Protein AF-A0A1W9XBH8-F1 (afdb_monomer)

Foldseek 3Di:
DDPVVLVVLLVVLQVLLVVLQVVLVVCVVVVVNVSSVVSNVSSVVSNVQSVCSVVVHHDPDPVVVVPD

Mean predicted aligned error: 5.57 Å

Secondary structure (DSSP, 8-state):
--HHHHHHHHHHHHHHHHHHHHHHHHHHHTT-HHHHHHHHHHHHHHHHHHHHHHTT----STTGGG--

Nearest PDB structures (foldseek):
  7o3x-assembly1_E  TM=9.693E-01  e=3.269E+00  Synechocystis sp. PCC 6803 substr. Kazusa
  9eon-assembly1_A  TM=9.747E-01  e=3.473E+00  Synechocystis sp. PCC 6803
  4di0-assembly1_B  TM=9.500E-01  e=4.421E+00  Burkholderia pseudomallei 1710b
  9eom-assembly1_A-2  TM=9.653E-01  e=5.629E+00  Synechocystis sp. PCC 6803
  2hr5-assembly1_A  TM=8.227E-01  e=8.589E+00  Pyrococcus furiosus

Solvent-accessible surface area (backbone atoms only — not comparable to full-atom values): 3704 Å² total; per-residue (Å²): 129,58,71,67,63,47,51,51,52,32,51,52,25,44,49,55,14,52,54,23,44,54,51,16,48,58,27,47,78,66,70,36,54,73,61,16,51,54,25,44,52,49,14,51,51,28,42,51,52,25,56,31,47,78,71,78,42,86,73,96,48,88,79,57,70,79,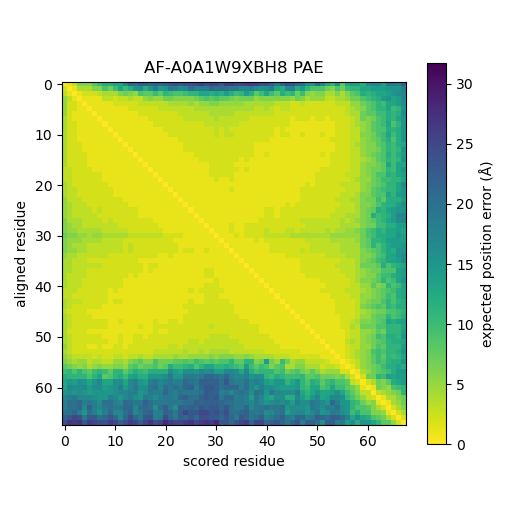75,121

Structure (mmCIF, N/CA/C/O backbone):
data_AF-A0A1W9XBH8-F1
#
_entry.id   AF-A0A1W9XBH8-F1
#
loop_
_atom_site.group_PDB
_atom_site.id
_atom_site.type_symbol
_atom_site.label_atom_id
_atom_site.label_alt_id
_atom_site.label_comp_id
_atom_site.label_asym_id
_atom_site.label_entity_id
_atom_site.label_seq_id
_atom_site.pdbx_PDB_ins_code
_atom_site.Cartn_x
_atom_site.Cartn_y
_atom_site.Cartn_z
_atom_site.occupancy
_atom_site.B_iso_or_equiv
_atom_site.auth_seq_id
_atom_site.auth_comp_id
_atom_site.auth_asym_id
_atom_site.auth_atom_id
_atom_site.pdbx_PDB_model_num
ATOM 1 N N . MET A 1 1 ? -12.946 6.830 18.702 1.00 66.88 1 MET A N 1
ATOM 2 C CA . MET A 1 1 ? -13.266 7.182 17.300 1.00 66.88 1 MET A CA 1
ATOM 3 C C . MET A 1 1 ? -14.635 6.587 17.011 1.00 66.88 1 MET A C 1
ATOM 5 O O . MET A 1 1 ? -14.825 5.455 17.435 1.00 66.88 1 MET A O 1
ATOM 9 N N . ASN A 1 2 ? -15.586 7.322 16.418 1.00 86.38 2 ASN A N 1
ATOM 10 C CA . ASN A 1 2 ? -16.854 6.697 16.0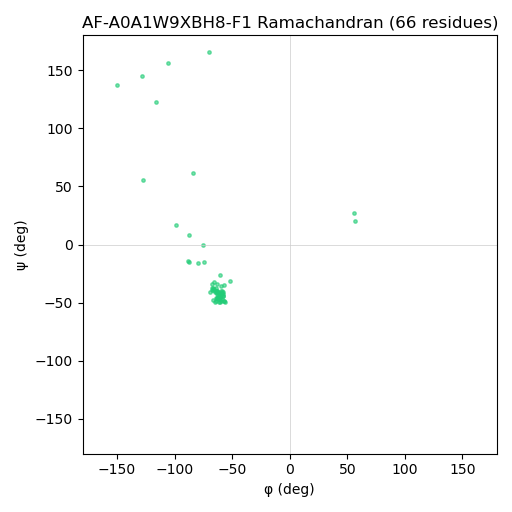09 1.00 86.38 2 ASN A CA 1
ATOM 11 C C . ASN A 1 2 ? -16.600 5.745 14.818 1.00 86.38 2 ASN A C 1
ATOM 13 O O . ASN A 1 2 ? -15.529 5.799 14.201 1.00 86.38 2 ASN A O 1
ATOM 17 N N . ASP A 1 3 ? -17.565 4.885 14.505 1.00 87.44 3 ASP A N 1
ATOM 18 C CA . ASP A 1 3 ? -17.404 3.867 13.462 1.00 87.44 3 ASP A CA 1
ATOM 19 C C . ASP A 1 3 ? -17.248 4.463 12.050 1.00 87.44 3 ASP A C 1
ATOM 21 O O . ASP A 1 3 ? -16.467 3.944 11.252 1.00 87.44 3 ASP A O 1
ATOM 25 N N . ASP A 1 4 ? -17.870 5.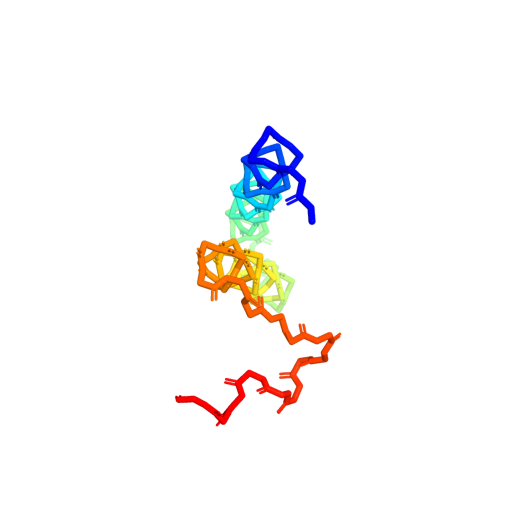607 11.757 1.00 92.06 4 ASP A N 1
ATOM 26 C CA . ASP A 1 4 ? -17.735 6.287 10.460 1.00 92.06 4 ASP A CA 1
ATOM 27 C C . ASP A 1 4 ? -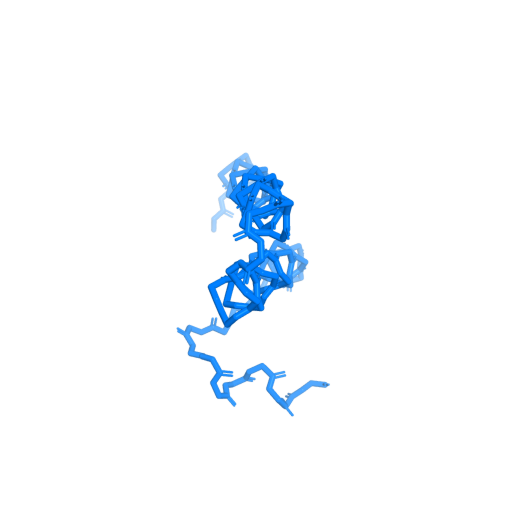16.317 6.824 10.241 1.00 92.06 4 ASP A C 1
ATOM 29 O O . ASP A 1 4 ? -15.692 6.574 9.211 1.00 92.06 4 ASP A O 1
ATOM 33 N N . ALA A 1 5 ? -15.762 7.507 11.244 1.00 92.38 5 ALA A N 1
ATOM 34 C CA . ALA A 1 5 ? -14.394 8.013 11.219 1.00 92.38 5 ALA A CA 1
ATOM 35 C C . ALA A 1 5 ? -13.377 6.863 11.129 1.00 92.38 5 ALA A C 1
ATOM 37 O O . ALA A 1 5 ? -12.344 6.984 10.465 1.00 92.38 5 ALA A O 1
ATOM 38 N N . LYS A 1 6 ? -13.688 5.720 11.754 1.00 93.12 6 LYS A N 1
ATOM 39 C CA . LYS A 1 6 ? -12.882 4.500 11.665 1.00 93.12 6 LYS A CA 1
ATOM 40 C C . LYS A 1 6 ? -12.861 3.935 10.253 1.00 93.12 6 LYS A C 1
ATOM 42 O O . LYS A 1 6 ? -11.782 3.666 9.723 1.00 93.12 6 LYS A O 1
ATOM 47 N N . ASN A 1 7 ? -14.030 3.789 9.645 1.00 95.00 7 ASN A N 1
ATOM 48 C CA . ASN A 1 7 ? -14.171 3.260 8.294 1.00 95.00 7 ASN A CA 1
ATOM 49 C C . ASN A 1 7 ? -13.561 4.203 7.251 1.00 95.00 7 ASN A C 1
ATOM 51 O O . ASN A 1 7 ? -12.891 3.738 6.325 1.00 95.00 7 ASN A O 1
ATOM 55 N N . ALA A 1 8 ? -13.697 5.518 7.439 1.00 96.69 8 ALA A N 1
ATOM 56 C CA . ALA A 1 8 ? -13.033 6.518 6.610 1.00 96.69 8 ALA A CA 1
ATOM 57 C C . ALA A 1 8 ? -11.502 6.390 6.690 1.00 96.69 8 ALA A C 1
ATOM 59 O O . ALA A 1 8 ? -10.829 6.356 5.661 1.00 96.69 8 ALA A O 1
ATOM 60 N N . LEU A 1 9 ? -10.943 6.231 7.896 1.00 95.44 9 LEU A N 1
ATOM 61 C CA . LEU A 1 9 ? -9.501 6.049 8.082 1.00 95.44 9 LEU A CA 1
ATOM 62 C C . LEU A 1 9 ? -8.987 4.743 7.456 1.00 95.44 9 LEU A C 1
ATOM 64 O O . LEU A 1 9 ? -7.912 4.737 6.855 1.00 95.44 9 LEU A O 1
ATOM 68 N N . ILE A 1 10 ? -9.733 3.642 7.591 1.00 96.44 10 ILE A N 1
ATOM 69 C CA . ILE A 1 10 ? -9.407 2.354 6.957 1.00 96.44 10 ILE A CA 1
ATOM 70 C C . ILE A 1 10 ? -9.390 2.506 5.434 1.00 96.44 10 ILE A C 1
ATOM 72 O O . ILE A 1 10 ? -8.413 2.117 4.795 1.00 96.44 10 ILE A O 1
ATOM 76 N N . SER A 1 11 ? -10.435 3.113 4.869 1.00 97.69 11 SER A N 1
ATOM 77 C CA . SER A 1 11 ? -10.573 3.314 3.423 1.00 97.69 11 SER A CA 1
ATOM 78 C C . SER A 1 11 ? -9.437 4.170 2.874 1.00 97.69 11 SER A C 1
ATOM 80 O O . SER A 1 11 ? -8.766 3.766 1.928 1.00 97.69 11 SER A O 1
ATOM 82 N N . TYR A 1 12 ? -9.133 5.283 3.544 1.00 97.69 12 TYR A N 1
ATOM 83 C CA . TYR A 1 12 ? -8.006 6.142 3.192 1.00 97.69 12 TYR A CA 1
ATOM 84 C C . TYR A 1 12 ? -6.668 5.386 3.220 1.00 97.69 12 TYR A C 1
ATOM 86 O O . TYR A 1 12 ? -5.861 5.495 2.302 1.00 97.69 12 TYR A O 1
ATOM 94 N N . ARG A 1 13 ? -6.411 4.561 4.243 1.00 96.88 13 ARG A N 1
ATOM 95 C CA . ARG A 1 13 ? -5.175 3.756 4.309 1.00 96.88 13 ARG A CA 1
ATOM 96 C C . ARG A 1 13 ? -5.084 2.750 3.160 1.00 96.88 13 ARG A C 1
ATOM 98 O O . ARG A 1 13 ? -4.007 2.580 2.594 1.00 96.88 13 ARG A O 1
ATOM 105 N N . MET A 1 14 ? -6.195 2.119 2.790 1.00 98.31 14 MET A N 1
ATOM 106 C CA . MET A 1 14 ? -6.234 1.199 1.651 1.00 98.31 14 MET A CA 1
ATOM 107 C C . MET A 1 14 ? -6.027 1.916 0.313 1.00 98.31 14 MET A C 1
ATOM 109 O O . MET A 1 14 ? -5.308 1.400 -0.540 1.00 98.31 14 MET A O 1
ATOM 113 N N . GLU A 1 15 ? -6.563 3.125 0.148 1.00 98.62 15 GLU A N 1
ATOM 114 C CA . GLU A 1 15 ? -6.293 3.980 -1.012 1.00 98.62 15 GLU A CA 1
ATOM 115 C C . GLU A 1 15 ? -4.795 4.303 -1.122 1.00 98.62 15 GLU A C 1
ATOM 117 O O . GLU A 1 15 ? -4.174 4.049 -2.154 1.00 98.62 15 GLU A O 1
ATOM 122 N N . ARG A 1 16 ? -4.165 4.738 -0.023 1.00 98.31 16 ARG A N 1
ATOM 123 C CA . ARG A 1 16 ? -2.713 4.991 0.027 1.00 98.31 16 ARG A CA 1
ATOM 124 C C . ARG A 1 16 ? -1.885 3.745 -0.292 1.00 98.31 16 ARG A C 1
ATOM 126 O O . ARG A 1 16 ? -0.826 3.854 -0.920 1.00 98.31 16 ARG A O 1
ATOM 133 N N . ALA A 1 17 ? -2.343 2.566 0.132 1.00 98.50 17 ALA A N 1
ATOM 134 C CA . ALA A 1 17 ? -1.707 1.301 -0.220 1.00 98.50 17 ALA A CA 1
ATOM 135 C C . ALA A 1 17 ? -1.789 1.039 -1.733 1.00 98.50 17 ALA A C 1
ATOM 137 O O . ALA A 1 17 ? -0.764 0.767 -2.357 1.00 98.50 17 ALA A O 1
ATOM 138 N N . ALA A 1 18 ? -2.973 1.195 -2.331 1.00 98.62 18 ALA A N 1
ATOM 139 C CA . ALA A 1 18 ? -3.196 1.005 -3.764 1.00 98.6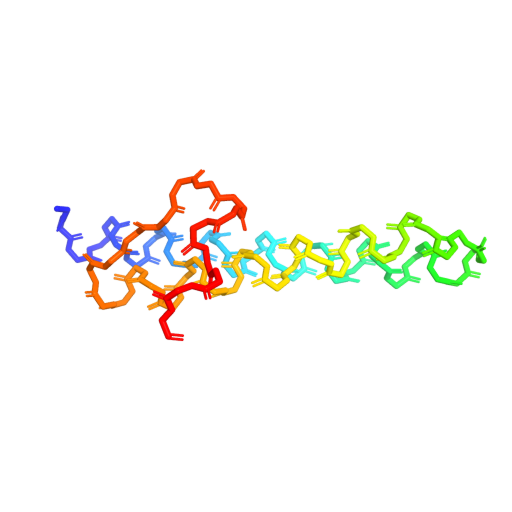2 18 ALA A CA 1
ATOM 140 C C . ALA A 1 18 ? -2.385 1.993 -4.624 1.00 98.62 18 ALA A C 1
ATOM 142 O O . ALA A 1 18 ? -1.736 1.586 -5.590 1.00 98.62 18 ALA A O 1
ATOM 143 N N . GLU A 1 19 ? -2.338 3.273 -4.244 1.00 98.69 19 GLU A N 1
ATOM 144 C CA . GLU A 1 19 ? -1.489 4.277 -4.898 1.00 98.69 19 GLU A CA 1
ATOM 145 C C . GLU A 1 19 ? -0.007 3.899 -4.843 1.00 98.69 19 GLU A C 1
ATOM 147 O O . GLU A 1 19 ? 0.718 4.037 -5.830 1.00 98.69 19 GLU A O 1
ATOM 152 N N . SER A 1 20 ? 0.447 3.392 -3.694 1.00 98.50 20 SER A N 1
ATOM 153 C CA . SER A 1 20 ? 1.834 2.968 -3.508 1.00 98.50 20 SER A CA 1
ATOM 154 C C . SER A 1 20 ? 2.174 1.761 -4.388 1.00 98.50 20 SER A C 1
ATOM 156 O O . SER A 1 20 ? 3.252 1.739 -4.975 1.00 98.50 20 SER A O 1
ATOM 158 N N . VAL A 1 21 ? 1.253 0.803 -4.560 1.00 98.69 21 VAL A N 1
ATOM 159 C CA . VAL A 1 21 ? 1.418 -0.317 -5.508 1.00 98.69 21 VAL A CA 1
ATOM 160 C C . VAL A 1 21 ? 1.494 0.190 -6.947 1.00 98.69 21 VAL A C 1
ATOM 162 O O . VAL A 1 21 ? 2.401 -0.196 -7.680 1.00 9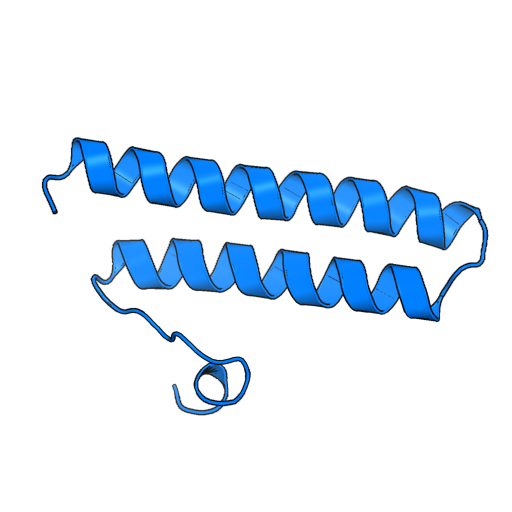8.69 21 VAL A O 1
ATOM 165 N N . LYS A 1 22 ? 0.602 1.104 -7.348 1.00 98.75 22 LYS A N 1
ATOM 166 C CA . LYS A 1 22 ? 0.634 1.699 -8.692 1.00 98.75 22 LYS A CA 1
ATOM 167 C C . LYS A 1 22 ? 1.960 2.419 -8.956 1.00 98.75 22 LYS A C 1
ATOM 169 O O . LYS A 1 22 ? 2.553 2.248 -10.018 1.00 98.75 22 LYS A O 1
ATOM 174 N N . ALA A 1 23 ? 2.453 3.187 -7.985 1.00 98.56 23 ALA A N 1
ATOM 175 C CA . ALA A 1 23 ? 3.753 3.845 -8.078 1.00 98.56 23 ALA A CA 1
ATOM 176 C C . ALA A 1 23 ? 4.910 2.836 -8.149 1.00 98.56 23 ALA A C 1
ATOM 178 O O . ALA A 1 23 ? 5.836 3.031 -8.932 1.00 98.56 23 ALA A O 1
ATOM 179 N N . ALA A 1 24 ? 4.854 1.757 -7.361 1.00 98.69 24 ALA A N 1
ATOM 180 C CA . ALA A 1 24 ? 5.847 0.689 -7.408 1.00 98.69 24 ALA A CA 1
ATOM 181 C C . ALA A 1 24 ? 5.910 0.026 -8.787 1.00 98.69 24 ALA A C 1
ATOM 183 O O . ALA A 1 24 ? 7.009 -0.208 -9.280 1.00 98.69 24 ALA A O 1
ATOM 184 N N . GLN A 1 25 ? 4.756 -0.221 -9.417 1.00 98.56 25 GLN A N 1
ATOM 185 C CA . GLN A 1 25 ? 4.693 -0.795 -10.760 1.00 98.56 25 GLN A CA 1
ATOM 186 C C . GLN A 1 25 ? 5.366 0.121 -11.785 1.00 98.56 25 GLN A C 1
ATOM 188 O O . GLN A 1 25 ? 6.263 -0.319 -12.490 1.00 98.56 25 GLN A O 1
ATOM 193 N N . LEU A 1 26 ? 5.031 1.417 -11.790 1.00 98.69 26 LEU A N 1
ATOM 194 C CA . LEU A 1 26 ? 5.677 2.386 -12.683 1.00 98.69 26 LEU A CA 1
ATOM 195 C C . LEU A 1 26 ? 7.198 2.436 -12.474 1.00 98.69 26 LEU A C 1
ATOM 197 O O . LEU A 1 26 ? 7.958 2.512 -13.433 1.00 98.69 26 LEU A O 1
ATOM 201 N N . MET A 1 27 ? 7.658 2.385 -11.223 1.00 98.50 27 MET A N 1
ATOM 202 C CA . MET A 1 27 ? 9.089 2.359 -10.908 1.00 98.50 27 MET A CA 1
ATOM 203 C C . MET A 1 27 ? 9.761 1.068 -11.381 1.00 98.50 27 MET A C 1
ATOM 205 O O . MET A 1 27 ? 10.882 1.119 -11.881 1.00 98.50 27 MET A O 1
ATOM 209 N N . LEU A 1 28 ? 9.085 -0.073 -11.237 1.00 97.94 28 LEU A N 1
ATOM 210 C CA . LEU A 1 28 ? 9.570 -1.367 -11.703 1.00 97.94 28 LEU A CA 1
ATOM 211 C C . LEU A 1 28 ? 9.710 -1.386 -13.229 1.00 97.94 28 LEU A C 1
ATOM 213 O O . LEU A 1 28 ? 10.765 -1.768 -13.729 1.00 97.94 28 LEU A O 1
ATOM 217 N N . ASP A 1 29 ? 8.699 -0.889 -13.943 1.00 98.38 29 ASP A N 1
ATOM 218 C CA . ASP A 1 29 ? 8.690 -0.791 -15.408 1.00 98.38 29 ASP A CA 1
ATOM 219 C C . ASP A 1 29 ? 9.832 0.103 -15.932 1.00 98.38 29 ASP A C 1
ATOM 221 O O . ASP A 1 29 ? 10.319 -0.085 -17.043 1.00 98.38 29 ASP A O 1
ATOM 225 N N . ASN A 1 30 ? 10.304 1.046 -15.107 1.00 98.38 30 ASN A N 1
ATOM 226 C CA . ASN A 1 30 ? 11.430 1.939 -15.397 1.00 98.38 30 ASN A CA 1
ATOM 227 C C . ASN A 1 30 ? 12.761 1.477 -14.764 1.00 98.38 30 ASN A C 1
ATOM 229 O O . ASN A 1 30 ? 13.691 2.272 -14.632 1.00 98.38 30 ASN A O 1
ATOM 233 N N . ALA A 1 31 ? 12.864 0.213 -14.335 1.00 98.06 31 ALA A N 1
ATOM 234 C CA . ALA A 1 31 ? 14.052 -0.379 -13.705 1.00 98.06 31 ALA A CA 1
ATOM 235 C C . ALA A 1 31 ? 14.565 0.349 -12.438 1.00 98.06 31 ALA A C 1
ATOM 237 O O . ALA A 1 31 ? 15.699 0.147 -11.997 1.00 98.06 31 ALA A O 1
ATOM 238 N N . MET A 1 32 ? 13.725 1.154 -11.782 1.00 98.25 32 MET A N 1
ATOM 239 C CA . MET A 1 32 ? 14.042 1.869 -10.540 1.00 98.25 32 MET A CA 1
ATOM 240 C C . MET A 1 32 ? 13.817 0.973 -9.311 1.00 98.25 32 MET A C 1
ATOM 242 O O . MET A 1 32 ? 12.988 1.264 -8.444 1.00 98.25 32 MET A O 1
ATOM 246 N N . LEU A 1 33 ? 14.553 -0.138 -9.225 1.00 97.06 33 LEU A N 1
ATOM 247 C CA . LEU A 1 33 ? 14.272 -1.23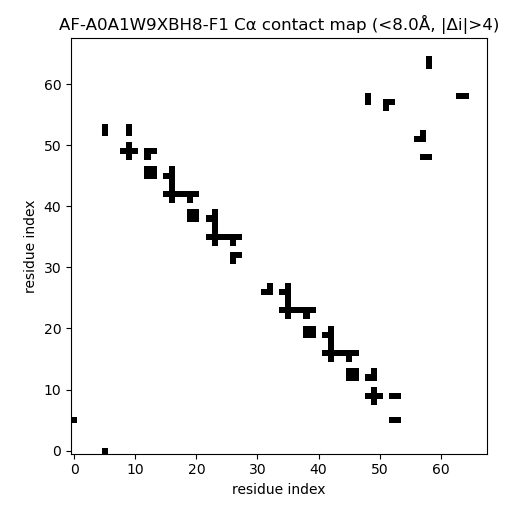8 -8.289 1.00 97.06 33 LEU A CA 1
ATOM 248 C C . LEU A 1 33 ? 14.256 -0.817 -6.809 1.00 97.06 33 LEU A C 1
ATOM 250 O O . LEU A 1 33 ? 13.341 -1.183 -6.072 1.00 97.06 33 LEU A O 1
ATOM 254 N N . THR A 1 34 ? 15.221 -0.008 -6.363 1.00 97.88 34 THR A N 1
ATOM 255 C CA . THR A 1 34 ? 15.276 0.474 -4.968 1.00 97.88 34 THR A CA 1
ATOM 256 C C . THR A 1 34 ? 14.065 1.342 -4.618 1.00 97.88 34 THR A C 1
ATOM 258 O O . THR A 1 34 ? 13.495 1.220 -3.532 1.00 97.88 34 THR A O 1
ATOM 261 N N . SER A 1 35 ? 13.634 2.199 -5.546 1.00 97.69 35 SER A N 1
ATOM 262 C CA . SER A 1 35 ? 12.450 3.040 -5.366 1.00 97.69 35 SER A CA 1
ATOM 263 C C . SER A 1 35 ? 11.169 2.204 -5.376 1.00 97.69 35 SER A C 1
ATOM 265 O O . SER A 1 35 ? 10.311 2.407 -4.516 1.00 97.69 35 SER A O 1
ATOM 267 N N . ALA A 1 36 ? 11.071 1.215 -6.271 1.00 98.44 36 ALA A N 1
ATOM 268 C CA . ALA A 1 36 ? 9.954 0.275 -6.311 1.00 98.44 36 ALA A CA 1
ATOM 269 C C . ALA A 1 36 ? 9.826 -0.495 -4.986 1.00 98.44 36 ALA A C 1
ATOM 271 O O . ALA A 1 36 ? 8.746 -0.526 -4.398 1.00 98.44 36 ALA A O 1
ATOM 272 N N . MET A 1 37 ? 10.934 -1.022 -4.446 1.00 98.12 37 MET A N 1
ATOM 273 C CA . MET A 1 37 ? 10.946 -1.692 -3.138 1.00 98.12 37 MET A CA 1
ATOM 274 C C . MET A 1 37 ? 10.457 -0.784 -2.010 1.00 98.12 37 MET A C 1
ATOM 276 O O . MET A 1 37 ? 9.668 -1.215 -1.170 1.00 98.12 37 MET A O 1
ATOM 280 N N . ASN A 1 38 ? 10.879 0.483 -1.997 1.00 97.62 38 ASN A N 1
ATOM 281 C CA . ASN A 1 38 ? 10.405 1.445 -1.006 1.00 97.62 38 ASN A CA 1
ATOM 282 C C . ASN A 1 38 ? 8.879 1.629 -1.088 1.00 97.62 38 ASN A C 1
ATOM 284 O O . ASN A 1 38 ? 8.195 1.602 -0.066 1.00 97.62 38 ASN A O 1
ATOM 288 N N . ARG A 1 39 ? 8.322 1.745 -2.300 1.00 98.25 39 ARG A N 1
ATOM 289 C CA . ARG A 1 39 ? 6.870 1.869 -2.500 1.00 98.25 39 ARG A CA 1
ATOM 290 C C . ARG A 1 39 ? 6.105 0.604 -2.119 1.00 98.25 39 ARG A C 1
ATOM 292 O O . ARG A 1 39 ? 5.064 0.721 -1.477 1.00 98.25 39 ARG A O 1
ATOM 299 N N . ILE A 1 40 ? 6.643 -0.578 -2.412 1.00 98.06 40 ILE A N 1
ATOM 300 C CA . ILE A 1 40 ? 6.079 -1.863 -1.964 1.00 98.06 40 ILE A CA 1
ATOM 301 C C . ILE A 1 40 ? 6.050 -1.928 -0.434 1.00 98.06 40 ILE A C 1
ATOM 303 O O . ILE A 1 40 ? 5.026 -2.278 0.153 1.00 98.06 40 ILE A O 1
ATOM 307 N N . TYR A 1 41 ? 7.142 -1.528 0.224 1.00 96.81 41 TYR A N 1
ATOM 308 C CA . TYR A 1 41 ? 7.203 -1.462 1.680 1.00 96.81 41 TYR A CA 1
ATOM 309 C C . TYR A 1 41 ? 6.084 -0.574 2.257 1.00 96.81 41 TYR A C 1
ATOM 311 O O . TYR A 1 41 ? 5.345 -1.005 3.146 1.00 96.81 41 TYR A O 1
ATOM 319 N N . TYR A 1 42 ? 5.914 0.643 1.731 1.00 96.50 42 TYR A N 1
ATOM 320 C CA . TYR A 1 42 ? 4.876 1.555 2.219 1.00 96.50 42 TYR A CA 1
ATOM 321 C C . TYR A 1 42 ? 3.459 1.070 1.902 1.00 96.50 42 TYR A C 1
ATOM 323 O O . TYR A 1 42 ? 2.568 1.251 2.731 1.00 96.50 42 TYR A O 1
ATOM 331 N N . ALA A 1 43 ? 3.245 0.400 0.765 1.00 98.25 43 ALA A N 1
ATOM 332 C CA . ALA A 1 43 ? 1.964 -0.230 0.461 1.00 98.25 43 ALA A CA 1
ATOM 333 C C . ALA A 1 43 ? 1.567 -1.244 1.545 1.00 98.25 43 ALA A C 1
ATOM 335 O O . ALA A 1 43 ? 0.466 -1.172 2.094 1.00 98.25 43 ALA A O 1
ATOM 336 N N . MET A 1 44 ? 2.494 -2.134 1.916 1.00 97.12 44 MET A N 1
ATOM 337 C CA . MET A 1 44 ? 2.280 -3.099 2.997 1.00 97.12 44 MET A CA 1
ATOM 338 C C . MET A 1 44 ? 2.070 -2.407 4.344 1.00 97.12 44 MET A C 1
ATOM 340 O O . MET A 1 44 ? 1.174 -2.789 5.094 1.00 97.12 44 MET A O 1
ATOM 344 N N . PHE A 1 45 ? 2.852 -1.367 4.646 1.00 94.44 45 PHE A N 1
ATOM 345 C CA . PHE A 1 45 ? 2.691 -0.599 5.878 1.00 94.44 45 PHE A CA 1
ATOM 346 C C . PHE A 1 45 ? 1.279 -0.015 5.999 1.00 94.44 45 PHE A C 1
ATOM 348 O O . PHE A 1 45 ? 0.630 -0.200 7.029 1.00 94.44 45 PHE A O 1
ATOM 355 N N . TYR A 1 46 ? 0.768 0.641 4.954 1.00 96.25 46 TYR A N 1
ATOM 356 C CA . TYR A 1 46 ? -0.580 1.205 4.971 1.00 96.25 46 TYR A CA 1
ATOM 357 C C . TYR A 1 46 ? -1.669 0.129 5.085 1.00 96.25 46 TYR A C 1
ATOM 359 O O . TYR A 1 46 ? -2.606 0.304 5.866 1.00 96.25 46 TYR A O 1
ATOM 367 N N . ALA A 1 47 ? -1.520 -1.005 4.395 1.00 96.94 47 ALA A N 1
ATOM 368 C CA . ALA A 1 47 ? -2.455 -2.125 4.501 1.00 96.94 47 ALA A CA 1
ATOM 369 C C . ALA A 1 47 ? -2.490 -2.719 5.922 1.00 96.94 47 ALA A C 1
ATOM 371 O O . ALA A 1 47 ? -3.561 -2.900 6.501 1.00 96.94 47 ALA A O 1
ATOM 372 N N . VAL A 1 48 ? -1.326 -2.947 6.541 1.00 95.88 48 VAL A N 1
ATOM 373 C CA . VAL A 1 48 ? -1.236 -3.425 7.932 1.00 95.88 48 VAL A CA 1
ATOM 374 C C . VAL A 1 48 ? -1.843 -2.407 8.897 1.00 95.88 48 VAL A C 1
ATOM 376 O O . VAL A 1 48 ? -2.589 -2.780 9.799 1.00 95.88 48 VAL A O 1
ATOM 379 N N . GLN A 1 49 ? -1.597 -1.112 8.689 1.00 93.56 49 GLN A N 1
ATOM 380 C CA . GLN A 1 49 ? -2.228 -0.049 9.472 1.00 93.56 49 GLN A CA 1
ATOM 381 C C . GLN A 1 49 ? -3.758 -0.071 9.349 1.00 93.56 49 GLN A C 1
ATOM 383 O O . GLN A 1 49 ? -4.444 0.130 10.351 1.00 93.56 49 GLN A O 1
ATOM 388 N N . ALA A 1 50 ? -4.309 -0.330 8.162 1.00 95.19 50 ALA A N 1
ATOM 389 C CA . ALA A 1 50 ? -5.752 -0.469 7.973 1.00 95.19 50 ALA A CA 1
ATOM 390 C C . ALA A 1 50 ? -6.308 -1.651 8.788 1.00 95.19 50 ALA A C 1
ATOM 392 O O . ALA A 1 50 ? -7.268 -1.482 9.540 1.00 95.19 50 ALA A O 1
ATO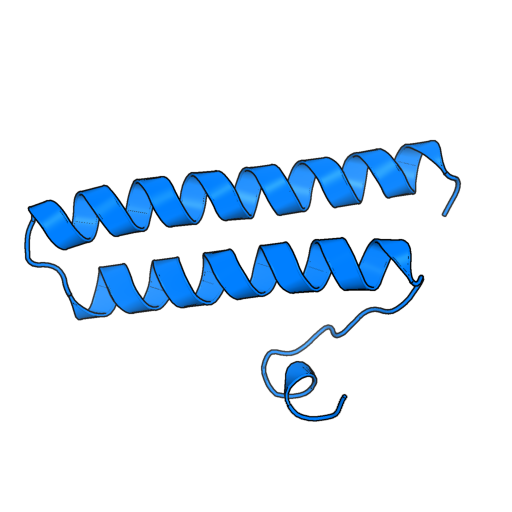M 393 N N . VAL A 1 51 ? -5.647 -2.814 8.728 1.00 94.44 51 VAL A N 1
ATOM 394 C CA . VAL A 1 51 ? -6.014 -4.010 9.510 1.00 94.44 51 VAL A CA 1
ATOM 395 C C . VAL A 1 51 ? -5.925 -3.756 11.016 1.00 94.44 51 VAL A C 1
ATOM 397 O O . VAL A 1 51 ? -6.810 -4.150 11.766 1.00 94.44 51 VAL A O 1
ATOM 400 N N . LEU A 1 52 ? -4.886 -3.074 11.494 1.00 92.88 52 LEU A N 1
ATOM 401 C CA . LEU A 1 52 ? -4.757 -2.759 12.918 1.00 92.88 52 LEU A CA 1
ATOM 402 C C . LEU A 1 52 ? -5.873 -1.832 13.396 1.00 92.88 52 LEU A C 1
ATOM 404 O O . LEU A 1 52 ? -6.418 -2.043 14.481 1.00 92.88 52 LEU A O 1
ATOM 408 N N . THR A 1 53 ? -6.282 -0.870 12.564 1.00 92.62 53 THR A N 1
ATOM 409 C CA . THR A 1 53 ? -7.430 -0.019 12.876 1.00 92.62 53 THR A CA 1
ATOM 410 C C . THR A 1 53 ? -8.694 -0.839 13.068 1.00 92.62 53 THR A C 1
ATOM 412 O O . THR A 1 53 ? -9.413 -0.559 14.023 1.00 92.62 53 THR A O 1
ATOM 415 N N . THR A 1 54 ? -8.956 -1.883 12.268 1.00 91.75 54 THR A N 1
ATOM 416 C CA . THR A 1 54 ? -10.146 -2.738 12.476 1.00 91.75 54 THR A CA 1
ATOM 417 C C . THR A 1 54 ? -10.166 -3.347 13.881 1.00 91.75 54 THR A C 1
ATOM 419 O O . THR A 1 54 ? -11.223 -3.381 14.513 1.00 91.75 54 THR A O 1
ATOM 422 N N . LYS A 1 55 ? -8.987 -3.679 14.421 1.00 90.31 55 LYS A N 1
ATOM 423 C CA . LYS A 1 55 ? -8.767 -4.228 15.768 1.00 90.31 55 LYS A CA 1
ATOM 424 C C . LYS A 1 55 ? -8.605 -3.177 16.878 1.00 90.31 55 LYS A C 1
ATOM 426 O O . LYS A 1 55 ? -8.263 -3.540 17.997 1.00 90.31 55 LYS A O 1
ATOM 431 N N . ASN A 1 56 ? -8.832 -1.889 16.594 1.00 86.25 56 ASN A N 1
ATOM 432 C CA . ASN A 1 56 ? -8.574 -0.770 17.516 1.00 86.25 56 ASN A CA 1
ATOM 433 C C . ASN A 1 56 ? -7.119 -0.715 18.034 1.00 86.25 56 ASN A C 1
ATOM 435 O O . ASN A 1 56 ? -6.857 -0.191 19.114 1.00 86.25 56 ASN A O 1
ATOM 439 N N . ALA A 1 57 ? -6.172 -1.236 17.253 1.00 82.56 57 ALA A N 1
ATOM 440 C CA . ALA A 1 57 ? -4.744 -1.189 17.528 1.00 82.56 57 ALA A CA 1
ATOM 441 C C . ALA A 1 57 ? -4.052 -0.168 16.609 1.00 82.56 57 ALA A C 1
ATOM 443 O O . ALA A 1 57 ? -4.527 0.144 15.513 1.00 82.56 57 ALA A O 1
ATOM 444 N N . SER A 1 58 ? -2.902 0.353 17.033 1.00 71.88 58 SER A N 1
ATOM 445 C CA . SER A 1 58 ? -2.079 1.233 16.199 1.00 71.88 58 SER A CA 1
ATOM 446 C C . SER A 1 58 ? -0.604 1.105 16.550 1.00 71.88 58 SER A C 1
ATOM 448 O O . SER A 1 58 ? -0.253 1.144 17.727 1.00 71.88 58 SER A O 1
ATOM 450 N N . PHE A 1 59 ? 0.255 1.059 15.533 1.00 68.94 59 PHE A N 1
ATOM 451 C CA . PHE A 1 59 ? 1.700 1.218 15.695 1.00 68.94 59 PHE A CA 1
ATOM 452 C C . PHE A 1 59 ? 2.141 2.479 14.967 1.00 68.94 59 PHE A C 1
ATOM 454 O O . PHE A 1 59 ? 1.894 2.625 13.774 1.00 68.94 59 PHE A O 1
ATOM 461 N N . SER A 1 60 ? 2.774 3.406 15.674 1.00 60.50 60 SER A N 1
ATOM 462 C CA . SER A 1 60 ? 3.174 4.701 15.118 1.00 60.50 60 SER A CA 1
ATOM 463 C C . SER A 1 60 ? 4.560 4.666 14.470 1.00 60.50 60 SER A C 1
ATOM 465 O O . SER A 1 60 ? 4.899 5.579 13.720 1.00 60.50 60 SER A O 1
ATOM 467 N N . LYS A 1 61 ? 5.362 3.615 14.710 1.00 58.47 61 LYS A N 1
ATOM 468 C CA . LYS A 1 61 ? 6.714 3.477 14.150 1.00 58.47 61 LYS A CA 1
ATOM 469 C C . LYS A 1 61 ? 6.944 2.139 13.452 1.00 58.47 61 LYS A C 1
ATOM 471 O O . LYS A 1 61 ? 6.534 1.079 13.912 1.00 58.47 61 LYS A O 1
ATOM 476 N N . HIS A 1 62 ? 7.732 2.211 12.386 1.00 55.16 62 HIS A N 1
ATOM 477 C CA . HIS A 1 62 ? 8.193 1.110 11.538 1.00 55.16 62 HIS A CA 1
ATOM 478 C C . HIS A 1 62 ? 8.835 -0.062 12.314 1.00 55.16 62 HIS A C 1
ATOM 480 O O . HIS A 1 62 ? 8.722 -1.216 11.907 1.00 55.16 62 HIS A O 1
ATOM 486 N N . GLY A 1 63 ? 9.492 0.223 13.446 1.00 55.06 63 GLY A N 1
ATOM 487 C CA . GLY A 1 63 ? 10.106 -0.786 14.320 1.00 55.06 63 GLY A CA 1
ATOM 488 C C . GLY A 1 63 ? 9.131 -1.505 15.259 1.00 55.06 63 GLY A C 1
ATOM 489 O O . GLY A 1 63 ? 9.469 -2.560 15.777 1.00 55.06 63 GLY A O 1
ATOM 490 N N . GLN A 1 64 ? 7.923 -0.973 15.459 1.00 58.81 64 GLN A N 1
ATOM 491 C CA . GLN A 1 64 ? 6.934 -1.542 16.384 1.00 58.81 64 GLN A CA 1
ATOM 492 C C . GLN A 1 64 ? 6.056 -2.618 15.730 1.00 58.81 64 GLN A C 1
ATOM 494 O O . GLN A 1 64 ? 5.426 -3.396 16.430 1.00 58.81 64 GLN A O 1
ATOM 499 N N . VAL A 1 65 ? 6.056 -2.7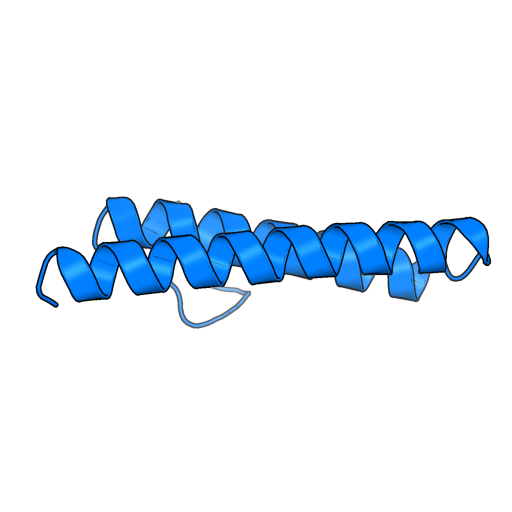08 14.395 1.00 53.78 65 VAL A N 1
ATOM 500 C CA . VAL A 1 65 ? 5.307 -3.733 13.642 1.00 53.78 65 VAL A CA 1
ATOM 501 C C . VAL A 1 65 ? 5.970 -5.119 13.735 1.00 53.78 65 VAL A C 1
ATOM 503 O O . VAL A 1 65 ? 5.328 -6.121 13.458 1.00 53.78 65 VAL A O 1
ATOM 506 N N . LYS A 1 66 ? 7.234 -5.209 14.177 1.00 55.62 66 LYS A N 1
ATOM 507 C CA . LYS A 1 66 ? 7.960 -6.486 14.324 1.00 55.62 66 LYS A CA 1
ATOM 508 C C . LYS A 1 66 ? 7.541 -7.327 15.547 1.00 55.62 66 LYS A C 1
ATOM 510 O O . LYS A 1 66 ? 8.123 -8.383 15.752 1.00 55.62 66 LYS A O 1
ATOM 515 N N . GLY A 1 67 ? 6.590 -6.865 16.362 1.00 54.91 67 GLY A N 1
ATOM 516 C CA . GLY A 1 67 ? 6.210 -7.503 17.627 1.00 54.91 67 GLY A CA 1
ATOM 517 C C . GLY A 1 67 ? 4.714 -7.774 17.760 1.00 54.91 67 GLY A C 1
ATOM 518 O O . GLY A 1 67 ? 4.113 -7.302 18.724 1.00 54.91 67 GLY A O 1
ATOM 519 N N . TYR A 1 68 ? 4.127 -8.495 16.802 1.00 42.84 68 TYR A N 1
ATOM 520 C CA . TYR A 1 68 ? 2.822 -9.151 16.943 1.00 42.84 68 TYR A CA 1
ATOM 521 C C . TYR A 1 68 ? 2.839 -10.522 16.276 1.00 42.84 68 TYR A C 1
ATOM 523 O O . TYR A 1 68 ? 3.453 -10.619 15.189 1.00 42.84 68 TYR A O 1
#

Radius of gyration: 13.5 Å; Cα contacts (8 Å, |Δi|>4): 57; chains: 1; bounding box: 33×17×33 Å

Sequence (68 aa):
MNDDAKNALISYRMERAAESVKAAQLMLDNAMLTSAMNRIYYAMFYAVQAVLTTKNASFSKHGQVKGY

pLDDT: mean 89.35, std 14.95, range [42.84, 98.75]